Protein AF-A0A2D8R874-F1 (afdb_monomer_lite)

Foldseek 3Di:
DWAWAAPVPQWIFIADDPVLLVVLLLLLVVCLVCVVVFPCVVVVQDSVLSVVLNVQSVVDDDHSRIGGPVCLVVSLVSLVRSLPDDRPVDDNVSSVVSNVVSVPYDPCVRPPDD

pLDDT: mean 93.78, std 6.45, range [53.34, 98.25]

Structure (mmCIF, N/CA/C/O backbone):
data_AF-A0A2D8R874-F1
#
_entry.id   AF-A0A2D8R874-F1
#
loop_
_atom_site.group_PDB
_atom_site.id
_atom_site.type_symbol
_atom_site.label_atom_id
_atom_site.label_alt_id
_atom_site.label_comp_id
_atom_site.label_asym_id
_atom_site.label_entity_id
_atom_site.label_seq_id
_atom_site.pdbx_PDB_ins_code
_atom_site.Cartn_x
_atom_site.Cartn_y
_atom_site.Cartn_z
_atom_site.occupancy
_atom_site.B_iso_or_equiv
_atom_site.auth_seq_id
_atom_site.auth_comp_id
_atom_site.auth_asym_id
_atom_site.auth_atom_id
_atom_site.pdbx_PDB_model_num
ATOM 1 N N . MET A 1 1 ? 11.877 6.453 5.903 1.00 88.75 1 MET A N 1
ATOM 2 C CA . MET A 1 1 ? 11.870 7.182 4.615 1.00 88.75 1 MET A CA 1
ATOM 3 C C . MET A 1 1 ? 11.749 6.127 3.552 1.00 88.75 1 MET A C 1
ATOM 5 O O . MET A 1 1 ? 12.711 5.406 3.344 1.00 88.75 1 MET A O 1
ATOM 9 N N . ILE A 1 2 ? 10.563 6.001 2.976 1.00 96.94 2 ILE A N 1
ATOM 10 C CA . ILE A 1 2 ? 10.233 4.983 1.994 1.00 96.94 2 ILE A CA 1
ATOM 11 C C . ILE A 1 2 ? 10.822 5.406 0.648 1.00 96.94 2 ILE A C 1
ATOM 13 O O . ILE A 1 2 ? 10.588 6.529 0.193 1.00 96.94 2 ILE A O 1
ATOM 17 N N . SER A 1 3 ? 11.578 4.517 0.017 1.00 96.25 3 SER A N 1
ATOM 18 C CA . SER A 1 3 ? 12.146 4.715 -1.316 1.00 96.25 3 SER A CA 1
ATOM 19 C C . SER A 1 3 ? 12.086 3.441 -2.140 1.00 96.25 3 SER A C 1
ATOM 21 O O . SER A 1 3 ? 11.975 2.349 -1.595 1.00 96.25 3 SER A O 1
ATOM 23 N N . PHE A 1 4 ? 12.167 3.605 -3.458 1.00 96.44 4 PHE A N 1
ATOM 24 C CA . PHE A 1 4 ? 12.184 2.506 -4.410 1.00 96.44 4 PHE A CA 1
ATOM 25 C C . PHE A 1 4 ? 13.392 2.642 -5.328 1.00 96.44 4 PHE A C 1
ATOM 27 O O . PHE A 1 4 ? 13.688 3.746 -5.796 1.00 96.44 4 PHE A O 1
ATOM 34 N N . GLU A 1 5 ? 14.042 1.520 -5.607 1.00 95.12 5 GLU A N 1
ATOM 35 C CA . GLU A 1 5 ? 15.089 1.390 -6.617 1.00 95.12 5 GLU A CA 1
ATOM 36 C C . GLU A 1 5 ? 14.670 0.336 -7.642 1.00 95.12 5 GLU A C 1
ATOM 38 O O . GLU A 1 5 ? 14.266 -0.762 -7.274 1.00 95.12 5 GLU A O 1
ATOM 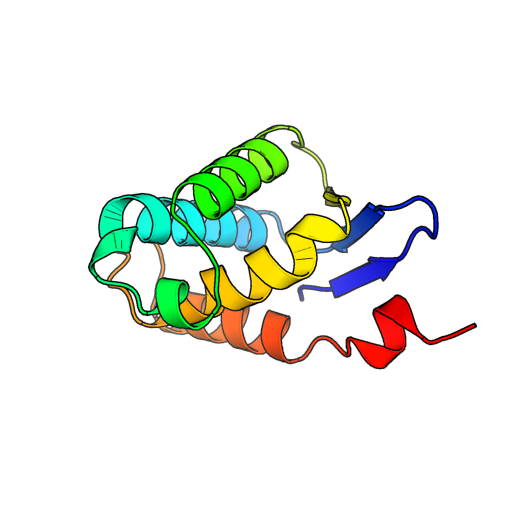43 N N . ASN A 1 6 ? 14.724 0.671 -8.932 1.00 94.12 6 ASN A N 1
ATOM 44 C CA . ASN A 1 6 ? 14.393 -0.275 -9.993 1.00 94.12 6 ASN A CA 1
ATOM 45 C C . ASN A 1 6 ? 15.600 -1.175 -10.278 1.00 94.12 6 ASN A C 1
ATOM 47 O O . ASN A 1 6 ? 16.654 -0.677 -10.668 1.00 94.12 6 ASN A O 1
ATOM 51 N N . GLN A 1 7 ? 15.434 -2.487 -10.109 1.00 91.69 7 GLN A N 1
ATOM 52 C CA . GLN A 1 7 ? 16.504 -3.471 -10.309 1.00 91.69 7 GLN A CA 1
ATOM 53 C C . GLN A 1 7 ? 16.700 -3.859 -11.789 1.00 91.69 7 GLN A C 1
ATOM 55 O O . GLN A 1 7 ? 17.631 -4.582 -12.142 1.00 91.69 7 GLN A O 1
ATOM 60 N N . HIS A 1 8 ? 15.847 -3.349 -12.683 1.00 86.69 8 HIS A N 1
ATOM 61 C CA . HIS A 1 8 ? 15.817 -3.614 -14.123 1.00 86.69 8 HIS A CA 1
ATOM 62 C C . HIS A 1 8 ? 15.612 -5.092 -14.497 1.00 86.69 8 HIS A C 1
ATOM 64 O O . HIS A 1 8 ? 15.946 -5.517 -15.607 1.00 86.69 8 HIS A O 1
ATOM 70 N N . ASP A 1 9 ? 15.022 -5.868 -13.591 1.00 90.25 9 ASP A N 1
ATOM 71 C CA . ASP A 1 9 ? 14.702 -7.291 -13.738 1.00 90.25 9 ASP A CA 1
ATOM 72 C C . ASP A 1 9 ? 13.198 -7.591 -13.567 1.00 90.25 9 ASP A C 1
ATOM 74 O O . ASP A 1 9 ? 12.789 -8.753 -13.542 1.00 90.25 9 ASP A O 1
ATOM 78 N N . GLY A 1 10 ? 12.369 -6.543 -13.504 1.00 92.31 10 GLY A N 1
ATOM 79 C CA . GLY A 1 10 ? 10.933 -6.630 -13.234 1.00 92.31 10 GLY A CA 1
ATOM 80 C C . GLY A 1 10 ? 10.561 -6.423 -11.764 1.00 92.31 10 GLY A C 1
ATOM 81 O O . GLY A 1 10 ? 9.374 -6.506 -11.438 1.00 92.31 10 GLY A O 1
ATOM 82 N N . PHE A 1 11 ? 11.534 -6.118 -10.900 1.00 94.31 11 PHE A N 1
ATOM 83 C CA . PHE A 1 11 ? 11.323 -5.799 -9.492 1.00 94.31 11 PHE A CA 1
ATOM 84 C C . PHE A 1 11 ? 11.800 -4.389 -9.123 1.00 94.31 11 PHE A C 1
ATOM 86 O O . PHE A 1 11 ? 12.689 -3.796 -9.742 1.00 94.31 11 PHE A O 1
ATOM 93 N N . LEU A 1 12 ? 11.187 -3.863 -8.066 1.00 95.56 12 LEU A N 1
ATOM 94 C CA . LEU A 1 12 ? 11.593 -2.653 -7.373 1.00 95.56 12 LEU A CA 1
ATOM 95 C C . LEU A 1 12 ? 11.959 -3.009 -5.937 1.00 95.56 12 LEU A C 1
ATOM 97 O O . LEU A 1 12 ? 11.132 -3.558 -5.213 1.00 95.56 12 LEU A O 1
ATOM 101 N N . ASP A 1 13 ? 13.147 -2.622 -5.502 1.00 95.69 13 ASP A N 1
ATOM 102 C CA . ASP A 1 13 ? 13.543 -2.756 -4.107 1.00 95.69 13 ASP A CA 1
ATOM 103 C C . ASP A 1 13 ? 12.931 -1.613 -3.300 1.00 95.69 13 ASP A C 1
ATOM 105 O O . ASP A 1 13 ? 13.295 -0.446 -3.465 1.00 95.69 13 ASP A O 1
ATOM 109 N N . MET A 1 14 ? 11.976 -1.951 -2.437 1.00 96.56 14 MET A N 1
ATOM 110 C CA . MET A 1 14 ? 11.361 -1.042 -1.481 1.00 96.56 14 MET A CA 1
ATOM 111 C C . MET A 1 14 ? 12.193 -0.998 -0.198 1.00 96.56 14 MET A C 1
ATOM 113 O O . MET A 1 14 ? 12.181 -1.936 0.603 1.00 96.56 14 MET A O 1
ATOM 117 N N . ASP A 1 15 ? 12.872 0.122 0.032 1.00 96.69 15 ASP A N 1
ATOM 118 C CA . ASP A 1 15 ? 13.553 0.408 1.294 1.00 96.69 15 ASP A CA 1
ATOM 119 C C . ASP A 1 15 ? 12.635 1.235 2.205 1.00 96.69 15 ASP A C 1
ATOM 121 O O . ASP A 1 15 ? 12.062 2.247 1.793 1.00 96.69 15 ASP A O 1
ATOM 125 N N . CYS A 1 16 ? 12.458 0.780 3.442 1.00 96.56 16 CYS A N 1
ATOM 126 C CA . CYS A 1 16 ? 11.685 1.444 4.486 1.00 96.56 16 CYS A CA 1
ATOM 127 C C . CYS A 1 16 ? 12.081 0.890 5.862 1.00 96.56 16 CYS A C 1
ATOM 129 O O . CYS A 1 16 ? 12.861 -0.048 5.979 1.00 96.56 16 CYS A O 1
ATOM 131 N N . THR A 1 17 ? 11.556 1.465 6.940 1.00 96.25 17 THR A N 1
ATOM 132 C CA . THR A 1 17 ? 11.705 0.877 8.282 1.00 96.25 17 THR A CA 1
ATOM 133 C C . THR A 1 17 ? 10.725 -0.282 8.487 1.00 96.25 17 THR A C 1
ATOM 135 O O . THR A 1 17 ? 9.637 -0.279 7.915 1.00 96.25 17 THR A O 1
ATOM 138 N N . GLN A 1 18 ? 11.048 -1.226 9.381 1.00 94.44 18 GLN A N 1
ATOM 139 C CA . GLN A 1 18 ? 10.126 -2.317 9.736 1.00 94.44 18 GLN A CA 1
ATOM 140 C C . GLN A 1 18 ? 8.756 -1.793 10.198 1.00 94.44 18 GLN A C 1
ATOM 142 O O . GLN A 1 18 ? 7.724 -2.316 9.799 1.00 94.44 18 GLN A O 1
ATOM 147 N N . GLU A 1 19 ? 8.735 -0.715 10.985 1.00 94.94 19 GLU A N 1
ATOM 148 C CA . GLU A 1 19 ? 7.485 -0.097 11.435 1.00 94.94 19 GLU A CA 1
ATOM 149 C C . GLU A 1 19 ? 6.668 0.513 10.282 1.00 94.94 19 GLU A C 1
ATOM 151 O O . GLU A 1 19 ? 5.440 0.475 10.315 1.00 94.94 19 GLU A O 1
ATOM 156 N N . GLU A 1 20 ? 7.324 1.104 9.273 1.00 97.00 20 GLU A N 1
ATOM 157 C CA . GLU A 1 20 ? 6.647 1.592 8.060 1.00 97.00 20 GLU A CA 1
ATOM 158 C C . GLU A 1 20 ? 6.069 0.416 7.265 1.00 97.00 20 GLU A C 1
ATOM 160 O O . GLU A 1 20 ? 4.926 0.489 6.817 1.00 97.00 20 GLU A O 1
ATOM 165 N N . PHE A 1 21 ? 6.820 -0.680 7.142 1.00 96.62 21 PHE A N 1
ATOM 166 C CA . PHE A 1 21 ? 6.367 -1.878 6.444 1.00 96.62 21 PHE A CA 1
ATOM 167 C C . PHE A 1 21 ? 5.164 -2.542 7.127 1.00 96.62 21 PHE A C 1
ATOM 169 O O . PHE A 1 21 ? 4.156 -2.825 6.475 1.00 96.62 21 PHE A O 1
ATOM 176 N N . ASP A 1 22 ? 5.224 -2.727 8.445 1.00 95.50 22 ASP A N 1
ATOM 177 C CA . ASP A 1 22 ? 4.121 -3.295 9.224 1.00 95.50 22 ASP A CA 1
ATOM 178 C C . ASP A 1 22 ? 2.865 -2.417 9.116 1.00 95.50 22 ASP A C 1
ATOM 180 O O . ASP A 1 22 ? 1.759 -2.922 8.907 1.00 95.50 22 ASP A O 1
ATOM 184 N N . ALA A 1 23 ? 3.033 -1.091 9.170 1.00 97.25 23 ALA A N 1
ATOM 185 C CA . ALA A 1 23 ? 1.941 -0.144 8.976 1.00 97.25 23 ALA A CA 1
ATOM 186 C C . ALA A 1 23 ? 1.335 -0.234 7.564 1.00 97.25 23 ALA A C 1
ATOM 188 O O . ALA A 1 23 ? 0.113 -0.253 7.432 1.00 97.25 23 ALA A O 1
ATOM 189 N N . ILE A 1 24 ? 2.155 -0.350 6.514 1.00 97.56 24 ILE A N 1
ATOM 190 C CA . ILE A 1 24 ? 1.693 -0.543 5.129 1.00 97.56 24 ILE A CA 1
ATOM 191 C C . ILE A 1 24 ? 0.844 -1.812 5.009 1.00 97.56 24 ILE A C 1
ATOM 193 O O . ILE A 1 24 ? -0.244 -1.770 4.434 1.00 97.56 24 ILE A O 1
ATOM 197 N N . LYS A 1 25 ? 1.286 -2.927 5.601 1.00 97.06 25 LYS A N 1
ATOM 198 C CA . LYS A 1 25 ? 0.537 -4.193 5.576 1.00 97.06 25 LYS A CA 1
ATOM 199 C C . LYS A 1 25 ? -0.816 -4.078 6.272 1.00 97.06 25 LYS A C 1
ATOM 201 O O . LYS A 1 25 ? -1.821 -4.528 5.725 1.00 97.06 25 LYS A O 1
ATOM 206 N N . ILE A 1 26 ? -0.855 -3.442 7.442 1.00 97.75 26 ILE A N 1
ATOM 207 C CA . ILE A 1 26 ? -2.108 -3.172 8.158 1.00 97.75 26 ILE A CA 1
ATOM 208 C C . ILE A 1 26 ? -3.020 -2.276 7.304 1.00 97.75 26 ILE A C 1
ATOM 210 O O . ILE A 1 26 ? -4.189 -2.598 7.115 1.00 97.75 26 ILE A O 1
ATOM 214 N N . MET A 1 27 ? -2.495 -1.194 6.718 1.00 98.25 27 MET A N 1
ATOM 215 C CA . MET A 1 27 ? -3.265 -0.289 5.853 1.00 98.25 27 MET A CA 1
ATOM 216 C C . MET A 1 27 ? -3.911 -1.016 4.667 1.00 98.25 27 MET A C 1
ATOM 218 O O . MET A 1 27 ? -5.101 -0.829 4.413 1.00 98.25 27 MET A O 1
ATOM 222 N N . ILE A 1 28 ? -3.159 -1.881 3.983 1.00 97.94 28 ILE A N 1
ATOM 223 C CA . ILE A 1 28 ? -3.660 -2.683 2.858 1.00 97.94 28 ILE A CA 1
ATOM 224 C C . ILE A 1 28 ? -4.721 -3.687 3.325 1.00 97.94 28 ILE A C 1
ATOM 226 O O . ILE A 1 28 ? -5.763 -3.808 2.683 1.00 97.94 28 ILE A O 1
ATOM 230 N N . SER A 1 29 ? -4.509 -4.356 4.464 1.00 97.56 29 SER A N 1
ATOM 231 C CA . SER A 1 29 ? -5.496 -5.284 5.033 1.00 97.56 29 SER A CA 1
ATOM 232 C C . SER A 1 29 ? -6.823 -4.585 5.339 1.00 97.56 29 SER A C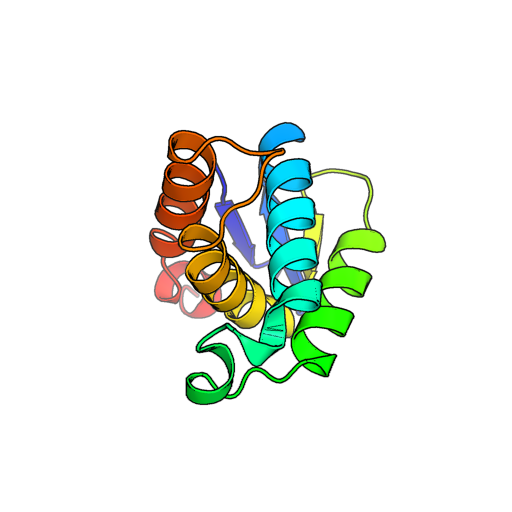 1
ATOM 234 O O . SER A 1 29 ? -7.885 -5.095 4.996 1.00 97.56 29 SER A O 1
ATOM 236 N N . HIS A 1 30 ? -6.781 -3.381 5.917 1.00 97.81 30 HIS A N 1
ATOM 237 C CA . HIS A 1 30 ? -7.994 -2.609 6.194 1.00 97.81 30 HIS A CA 1
ATOM 238 C C . HIS A 1 30 ? -8.712 -2.162 4.922 1.00 97.81 30 HIS A C 1
ATOM 240 O O . HIS A 1 30 ? -9.945 -2.150 4.891 1.00 97.81 30 HIS A O 1
ATOM 246 N N . VAL A 1 31 ? -7.963 -1.806 3.877 1.00 97.88 31 VAL A N 1
ATOM 247 C CA . VAL A 1 31 ? -8.543 -1.526 2.562 1.00 97.88 31 VAL A CA 1
ATOM 248 C C . VAL A 1 31 ? -9.217 -2.765 1.992 1.00 97.88 31 VAL A C 1
ATOM 250 O O . VAL A 1 31 ? -10.319 -2.648 1.474 1.00 97.88 31 VAL A O 1
ATOM 253 N N . LEU A 1 32 ? -8.606 -3.943 2.110 1.00 97.62 32 LEU A N 1
ATOM 254 C CA . LEU A 1 32 ? -9.207 -5.187 1.639 1.00 97.62 32 LEU A CA 1
ATOM 255 C C . LEU A 1 32 ? -10.528 -5.487 2.369 1.00 97.62 32 LEU A C 1
ATOM 257 O O . LEU A 1 32 ? -11.556 -5.724 1.727 1.00 97.62 32 LEU A O 1
ATOM 261 N N . ASP A 1 33 ? -10.528 -5.403 3.698 1.00 97.00 33 ASP A N 1
ATOM 262 C CA . ASP A 1 33 ? -11.715 -5.659 4.522 1.00 97.00 33 ASP A CA 1
ATOM 263 C C . ASP A 1 33 ? -12.842 -4.651 4.256 1.00 97.00 33 ASP A C 1
ATOM 265 O O . ASP A 1 33 ? -14.024 -4.995 4.300 1.00 97.00 33 ASP A O 1
ATOM 269 N N . ASN A 1 34 ? -12.484 -3.409 3.923 1.00 96.62 34 ASN A N 1
ATOM 270 C CA . ASN A 1 34 ? -13.423 -2.317 3.674 1.00 96.62 34 ASN A CA 1
ATOM 271 C C . ASN A 1 34 ? -13.489 -1.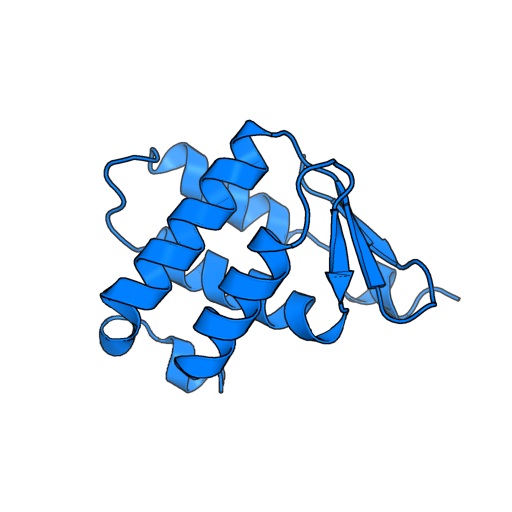917 2.197 1.00 96.62 34 ASN A C 1
ATOM 273 O O . ASN A 1 34 ? -13.902 -0.801 1.898 1.00 96.62 34 ASN A O 1
ATOM 277 N N . TYR A 1 35 ? -13.115 -2.807 1.272 1.00 96.81 35 TYR A N 1
ATOM 278 C CA . TYR A 1 35 ? -12.942 -2.466 -0.145 1.00 96.81 35 TYR A CA 1
ATOM 279 C C . TYR A 1 35 ? -14.183 -1.786 -0.745 1.00 96.81 35 TYR A C 1
ATOM 281 O O . TYR A 1 35 ? -14.061 -0.785 -1.447 1.00 96.81 35 TYR A O 1
ATOM 289 N N . ASP A 1 36 ? -15.385 -2.250 -0.393 1.00 94.69 36 ASP A N 1
ATOM 290 C CA . ASP A 1 36 ? -16.650 -1.697 -0.904 1.00 94.69 36 ASP A CA 1
ATOM 291 C C . ASP A 1 36 ? -16.944 -0.266 -0.400 1.00 94.69 36 ASP A C 1
ATOM 293 O O . ASP A 1 36 ? -17.842 0.400 -0.909 1.00 94.69 36 ASP A O 1
ATOM 297 N N . GLN A 1 37 ? -16.201 0.211 0.604 1.00 92.94 37 GLN A N 1
ATOM 298 C CA . GLN A 1 37 ? -16.262 1.576 1.139 1.00 92.94 37 GLN A CA 1
ATOM 299 C C . GLN A 1 37 ? -15.163 2.482 0.560 1.00 92.94 37 GLN A C 1
ATOM 301 O O . GLN A 1 37 ? -15.079 3.654 0.924 1.00 92.94 37 GLN A O 1
ATOM 306 N N . THR A 1 38 ? -14.308 1.948 -0.314 1.00 94.25 38 THR A N 1
ATOM 307 C CA . THR A 1 38 ? -13.227 2.692 -0.966 1.00 94.25 38 THR A CA 1
ATOM 308 C C . THR A 1 38 ? -13.626 3.191 -2.350 1.00 94.25 38 THR A C 1
ATOM 310 O O . THR A 1 38 ? -14.615 2.758 -2.939 1.00 94.25 38 THR A O 1
ATOM 313 N N . GLU A 1 39 ? -12.808 4.081 -2.908 1.00 91.88 39 GLU A N 1
ATOM 314 C CA . GLU A 1 39 ? -12.958 4.590 -4.276 1.00 91.88 39 GLU A CA 1
ATOM 315 C C . GLU A 1 39 ? -12.039 3.869 -5.284 1.00 91.88 39 GLU A C 1
ATOM 317 O O . GLU A 1 39 ? -11.900 4.302 -6.428 1.00 91.88 39 GLU A O 1
ATOM 322 N N . LEU A 1 40 ? -11.443 2.731 -4.896 1.00 94.62 40 LEU A N 1
ATOM 323 C CA . LEU A 1 40 ? -10.469 1.982 -5.705 1.00 94.62 40 LEU A CA 1
ATOM 324 C C . LEU A 1 40 ? -11.002 1.524 -7.064 1.00 94.62 40 LEU A C 1
ATOM 326 O O . LEU A 1 40 ? -10.254 1.481 -8.044 1.00 94.62 40 LEU A O 1
ATOM 330 N N . PHE A 1 41 ? -12.306 1.262 -7.147 1.00 90.69 41 PHE A N 1
ATOM 331 C CA . PHE A 1 41 ? -12.971 0.922 -8.399 1.00 90.69 41 PHE A CA 1
ATOM 332 C C . PHE A 1 41 ? -12.739 1.982 -9.491 1.00 90.69 41 PHE A C 1
ATOM 334 O O . PHE A 1 41 ? -12.513 1.629 -10.648 1.00 90.69 41 PHE A O 1
ATOM 341 N N . TYR A 1 42 ? -12.724 3.275 -9.141 1.00 91.56 42 TYR A N 1
ATOM 342 C CA . TYR A 1 42 ? -12.483 4.356 -10.108 1.00 91.56 42 TYR A CA 1
ATOM 343 C C . TYR A 1 42 ? -11.040 4.390 -10.629 1.00 91.56 42 TYR A C 1
ATOM 345 O O . TYR A 1 42 ? -10.784 4.967 -11.685 1.00 91.56 42 TYR A O 1
ATOM 353 N N . ALA A 1 43 ? -10.112 3.740 -9.927 1.00 93.19 43 ALA A N 1
ATOM 354 C CA . ALA A 1 43 ? -8.728 3.558 -10.344 1.00 93.19 43 ALA A CA 1
ATOM 355 C C . ALA A 1 43 ? -8.488 2.226 -11.084 1.00 93.19 43 ALA A C 1
ATOM 357 O O . ALA A 1 43 ? -7.340 1.875 -11.343 1.00 93.19 43 ALA A O 1
ATOM 358 N N . ASN A 1 44 ? -9.550 1.486 -11.439 1.00 95.12 44 ASN A N 1
ATOM 359 C CA . ASN A 1 44 ? -9.481 0.135 -12.011 1.00 95.12 44 ASN A CA 1
ATOM 360 C C . ASN A 1 44 ? -8.721 -0.874 -11.130 1.00 95.12 44 ASN A C 1
ATOM 362 O O . ASN A 1 44 ? -8.133 -1.818 -11.651 1.00 95.12 44 ASN A O 1
ATOM 366 N N . ILE A 1 45 ? -8.734 -0.675 -9.810 1.00 96.81 45 ILE A N 1
ATOM 367 C CA . ILE A 1 45 ? -8.212 -1.634 -8.836 1.00 96.81 45 ILE A CA 1
ATOM 368 C C . ILE A 1 45 ? -9.401 -2.398 -8.270 1.00 96.81 45 ILE A C 1
ATOM 370 O O . ILE A 1 45 ? -10.278 -1.792 -7.657 1.00 96.81 45 ILE A O 1
ATOM 374 N N . ASN A 1 46 ? -9.448 -3.708 -8.500 1.00 96.94 46 ASN A N 1
ATOM 375 C CA . ASN A 1 46 ? -10.487 -4.575 -7.960 1.00 96.94 46 ASN A CA 1
ATOM 376 C C . ASN A 1 46 ? -10.045 -5.232 -6.633 1.00 96.94 46 ASN A C 1
ATOM 378 O O . ASN A 1 46 ? -8.909 -5.077 -6.188 1.00 96.94 46 ASN A O 1
ATOM 382 N N . ARG A 1 47 ? -10.948 -5.974 -5.980 1.00 97.38 47 ARG A N 1
ATOM 383 C CA . ARG A 1 47 ? -10.648 -6.663 -4.712 1.00 97.38 47 ARG A CA 1
ATOM 384 C C . ARG A 1 47 ? -9.511 -7.688 -4.848 1.00 97.38 47 ARG A C 1
ATOM 386 O O . ARG A 1 47 ? -8.648 -7.736 -3.979 1.00 97.38 47 ARG A O 1
ATOM 393 N N . GLU A 1 48 ? -9.492 -8.461 -5.933 1.00 97.69 48 GLU A N 1
ATOM 394 C CA . GLU A 1 48 ? -8.450 -9.458 -6.226 1.00 97.69 48 GLU A CA 1
ATOM 395 C C . GLU A 1 48 ? -7.070 -8.795 -6.369 1.00 97.69 48 GLU A C 1
ATOM 397 O O . GLU A 1 48 ? -6.083 -9.308 -5.851 1.00 97.69 48 GLU A O 1
ATOM 402 N N . ASP A 1 49 ? -6.997 -7.595 -6.951 1.00 97.56 49 ASP A N 1
ATOM 403 C CA . ASP A 1 49 ? -5.746 -6.839 -7.050 1.00 97.56 49 ASP A CA 1
ATOM 404 C C . ASP A 1 49 ? -5.171 -6.464 -5.671 1.00 97.56 49 ASP A C 1
ATOM 406 O O . ASP A 1 49 ? -3.948 -6.471 -5.492 1.00 97.56 49 ASP A O 1
ATOM 410 N N . VAL A 1 50 ? -6.035 -6.146 -4.697 1.00 97.69 50 VAL A N 1
ATOM 411 C CA . VAL A 1 50 ? -5.638 -5.859 -3.305 1.00 97.69 50 VAL A CA 1
ATOM 412 C C . VAL A 1 50 ? -5.235 -7.145 -2.576 1.00 97.69 50 VAL A C 1
ATOM 414 O O . VAL A 1 50 ? -4.260 -7.152 -1.819 1.00 97.69 50 VAL A O 1
ATOM 417 N N . GLU A 1 51 ? -5.943 -8.250 -2.818 1.00 97.94 51 GLU A N 1
ATOM 418 C CA . GLU A 1 51 ? -5.578 -9.571 -2.290 1.00 97.94 51 GLU A CA 1
ATOM 419 C C . GLU A 1 51 ? -4.204 -10.020 -2.793 1.00 97.94 51 GLU A C 1
ATOM 421 O O . GLU A 1 51 ? -3.388 -10.504 -2.009 1.00 97.94 51 GLU A O 1
ATOM 426 N N . ASP A 1 52 ? -3.919 -9.837 -4.079 1.00 97.81 52 ASP A N 1
ATOM 427 C CA . ASP A 1 52 ? -2.638 -10.205 -4.674 1.00 97.81 52 ASP A CA 1
ATOM 428 C C . ASP A 1 52 ? -1.497 -9.328 -4.163 1.00 97.81 52 ASP A C 1
ATOM 430 O O . ASP A 1 52 ? -0.439 -9.854 -3.820 1.00 97.81 52 ASP A O 1
ATOM 434 N N . LEU A 1 53 ? -1.726 -8.020 -3.998 1.00 97.25 53 LEU A N 1
ATOM 435 C CA . LEU A 1 53 ? -0.765 -7.141 -3.329 1.00 97.25 53 LEU A CA 1
ATOM 436 C C . LEU A 1 53 ? -0.492 -7.598 -1.884 1.00 97.25 53 LEU A C 1
ATOM 438 O O . LEU A 1 53 ? 0.648 -7.584 -1.428 1.00 97.25 53 LEU A O 1
ATOM 442 N N . THR A 1 54 ? -1.524 -8.038 -1.160 1.00 96.88 54 THR A N 1
ATOM 443 C CA . THR A 1 54 ? -1.368 -8.559 0.208 1.00 96.88 54 THR A CA 1
ATOM 444 C C . THR A 1 54 ? -0.506 -9.824 0.229 1.00 96.88 54 THR A C 1
ATOM 446 O O . THR A 1 54 ? 0.356 -9.966 1.097 1.00 96.88 54 THR A O 1
ATOM 449 N N . LYS A 1 55 ? -0.716 -10.739 -0.729 1.00 96.56 55 LYS A N 1
ATOM 450 C CA . LYS A 1 55 ? 0.077 -11.973 -0.867 1.00 96.56 55 LYS A CA 1
ATOM 451 C C . LYS A 1 55 ? 1.531 -11.665 -1.215 1.00 96.56 55 LYS A C 1
ATOM 453 O O . LYS A 1 55 ? 2.415 -12.230 -0.580 1.00 96.56 55 LYS A O 1
ATOM 458 N N . GLU A 1 56 ? 1.766 -10.753 -2.155 1.00 95.62 56 GLU A N 1
ATOM 459 C CA . GLU A 1 56 ? 3.104 -10.303 -2.558 1.00 95.62 56 GLU A CA 1
ATOM 460 C C . GLU A 1 56 ? 3.913 -9.815 -1.348 1.00 95.62 56 GLU A C 1
ATOM 462 O O . GLU A 1 56 ? 4.984 -10.337 -1.045 1.00 95.62 56 GLU A O 1
ATOM 467 N N . LEU A 1 57 ? 3.356 -8.884 -0.565 1.00 94.44 57 LEU A N 1
ATOM 468 C CA . LEU A 1 57 ? 4.031 -8.347 0.622 1.00 94.44 57 LEU A CA 1
ATOM 469 C C . LEU A 1 57 ? 4.182 -9.374 1.758 1.00 94.44 57 LEU A C 1
ATOM 471 O O . LEU A 1 57 ? 4.928 -9.145 2.709 1.00 94.44 57 LEU A O 1
ATOM 475 N N . ALA A 1 58 ? 3.461 -10.495 1.713 1.00 92.75 58 ALA A N 1
ATOM 476 C CA . ALA A 1 58 ? 3.605 -11.577 2.681 1.00 92.75 58 ALA A CA 1
ATOM 477 C C . ALA A 1 58 ? 4.723 -12.569 2.316 1.00 92.75 58 ALA A C 1
ATOM 479 O O . ALA A 1 58 ? 5.167 -13.310 3.193 1.00 92.75 58 ALA A O 1
ATOM 480 N N . MET A 1 59 ? 5.183 -12.595 1.059 1.00 90.19 59 MET A N 1
ATOM 481 C CA . MET A 1 59 ? 6.245 -13.505 0.606 1.00 90.19 59 MET A CA 1
ATOM 482 C C . MET A 1 59 ? 7.628 -13.129 1.151 1.00 90.19 59 MET A C 1
ATOM 484 O O . MET A 1 59 ? 8.498 -13.995 1.271 1.00 90.19 59 MET A O 1
ATOM 488 N N . PHE A 1 60 ? 7.822 -11.867 1.528 1.00 83.62 60 PHE A N 1
ATOM 489 C CA . PHE A 1 60 ? 9.109 -11.329 1.954 1.00 83.62 60 PHE A CA 1
ATOM 490 C C . PHE A 1 60 ? 9.090 -10.940 3.436 1.00 83.62 60 PHE A C 1
ATOM 492 O O . PHE A 1 60 ? 8.089 -10.458 3.968 1.00 83.62 60 PHE A O 1
ATOM 499 N N . HIS A 1 61 ? 10.210 -11.193 4.111 1.00 78.31 61 HIS A N 1
ATOM 500 C CA . HIS A 1 61 ? 10.385 -10.966 5.550 1.00 78.31 61 HIS A CA 1
ATOM 501 C C . HIS A 1 61 ? 11.589 -10.079 5.882 1.00 78.31 61 HIS A C 1
ATOM 503 O O . HIS A 1 61 ? 11.720 -9.668 7.031 1.00 78.31 61 HIS A O 1
ATOM 509 N N . ASP A 1 62 ? 12.413 -9.760 4.881 1.00 85.38 62 ASP A N 1
ATOM 510 C CA . ASP A 1 62 ? 13.612 -8.941 5.016 1.00 85.38 62 ASP A CA 1
ATOM 511 C C . ASP A 1 62 ? 13.503 -7.684 4.141 1.00 85.38 62 ASP A C 1
ATOM 513 O O . ASP A 1 62 ? 12.784 -7.667 3.139 1.00 85.38 62 ASP A O 1
ATOM 517 N N . LEU A 1 63 ? 14.226 -6.636 4.543 1.00 87.94 63 LEU A N 1
ATOM 518 C CA . LEU A 1 63 ? 14.327 -5.358 3.839 1.00 87.94 63 LEU A CA 1
ATOM 519 C C . LEU A 1 63 ? 15.746 -5.178 3.258 1.00 87.94 63 LEU A C 1
ATOM 521 O O . LEU A 1 63 ? 16.711 -5.585 3.915 1.00 87.94 63 LEU A O 1
ATOM 525 N N . PRO A 1 64 ? 15.904 -4.535 2.084 1.00 90.19 64 PRO A N 1
ATOM 526 C CA . PRO A 1 64 ? 14.845 -3.989 1.231 1.00 90.19 64 PRO A CA 1
ATOM 527 C C . PRO A 1 64 ? 13.976 -5.093 0.614 1.00 90.19 64 PRO A C 1
ATOM 529 O O . PRO A 1 64 ? 14.451 -6.192 0.337 1.00 90.19 64 PRO A O 1
ATOM 532 N N . LEU A 1 65 ? 12.684 -4.805 0.461 1.00 93.44 65 LEU A N 1
ATOM 533 C CA . LEU A 1 65 ? 11.705 -5.775 -0.017 1.00 93.44 65 LEU A CA 1
ATOM 534 C C . LEU A 1 65 ? 11.607 -5.696 -1.543 1.00 93.44 65 LEU A C 1
ATOM 536 O O . LEU A 1 65 ? 11.237 -4.634 -2.047 1.00 93.44 65 LEU A O 1
ATOM 540 N N . PRO A 1 66 ? 11.872 -6.785 -2.281 1.00 94.81 66 PRO A N 1
ATOM 541 C CA . PRO A 1 66 ? 11.648 -6.801 -3.717 1.00 94.81 66 PRO A CA 1
ATOM 542 C C . PRO A 1 66 ? 10.142 -6.851 -3.987 1.00 94.81 66 PRO A C 1
ATOM 544 O O . PRO A 1 66 ? 9.437 -7.734 -3.506 1.00 94.81 66 PRO A O 1
ATOM 547 N N . LEU A 1 67 ? 9.641 -5.886 -4.747 1.00 95.50 67 LEU A N 1
ATOM 548 C CA . LEU A 1 67 ? 8.246 -5.777 -5.155 1.00 95.50 67 LEU A CA 1
ATOM 549 C C . LEU A 1 67 ? 8.169 -5.932 -6.671 1.00 95.50 67 LEU A C 1
ATOM 551 O O . LEU A 1 67 ? 8.802 -5.146 -7.377 1.00 95.50 67 LEU A O 1
ATOM 555 N N . GLU A 1 68 ? 7.384 -6.875 -7.203 1.00 95.12 68 GLU A N 1
ATOM 556 C CA . GLU A 1 68 ? 7.185 -6.910 -8.661 1.00 95.12 68 GLU A CA 1
ATOM 557 C C . GLU A 1 68 ? 6.634 -5.557 -9.156 1.00 95.12 68 GLU A C 1
ATOM 559 O O . GLU A 1 68 ? 5.662 -5.024 -8.609 1.00 95.12 68 GLU A O 1
ATOM 564 N N . GLU A 1 69 ? 7.198 -5.014 -10.239 1.00 93.69 69 GLU A N 1
ATOM 565 C CA . GLU A 1 69 ? 6.866 -3.678 -10.765 1.00 93.69 69 GLU A CA 1
ATOM 566 C C . GLU A 1 69 ? 5.357 -3.469 -10.976 1.00 93.69 69 GLU A C 1
ATOM 568 O O . GLU A 1 69 ? 4.825 -2.380 -10.746 1.00 93.69 69 GLU A O 1
ATOM 573 N N . LYS A 1 70 ? 4.637 -4.530 -11.366 1.00 92.00 70 LYS A N 1
ATOM 574 C CA . LYS A 1 70 ? 3.182 -4.502 -11.587 1.00 92.00 70 LYS A CA 1
ATOM 575 C C . LYS A 1 70 ? 2.384 -4.111 -10.333 1.00 92.00 70 LYS A C 1
ATOM 577 O O . LYS A 1 70 ? 1.270 -3.601 -10.457 1.00 92.00 70 LYS A O 1
ATOM 582 N N . TYR A 1 71 ? 2.931 -4.338 -9.137 1.00 96.06 71 TYR A N 1
ATOM 583 C CA . TYR A 1 71 ? 2.287 -4.015 -7.864 1.00 96.06 71 TYR A CA 1
ATOM 584 C C . TYR A 1 71 ? 2.569 -2.592 -7.385 1.00 96.06 71 TYR A C 1
ATOM 586 O O . TYR A 1 71 ? 1.839 -2.097 -6.529 1.00 96.06 71 TYR A O 1
ATOM 594 N N . PHE A 1 72 ? 3.555 -1.899 -7.955 1.00 95.75 72 PHE A N 1
ATOM 595 C CA . PHE A 1 72 ? 3.939 -0.557 -7.518 1.00 95.75 72 PHE A CA 1
ATOM 596 C C . PHE A 1 72 ? 2.771 0.436 -7.561 1.00 95.75 72 PHE A C 1
ATOM 598 O O . PHE A 1 72 ? 2.432 1.060 -6.557 1.00 95.75 72 PHE A O 1
ATOM 605 N N . PHE A 1 73 ? 2.087 0.535 -8.703 1.00 94.50 73 PHE A N 1
ATOM 606 C CA . PHE A 1 73 ? 0.930 1.424 -8.836 1.00 94.50 73 PHE A CA 1
ATOM 607 C C . PHE A 1 73 ? -0.220 1.027 -7.907 1.00 94.50 73 PHE A C 1
ATOM 609 O O . PHE A 1 73 ? -0.894 1.896 -7.357 1.00 94.50 73 PHE A O 1
ATOM 616 N N . ARG A 1 74 ? -0.421 -0.278 -7.690 1.00 96.25 74 ARG A N 1
ATOM 617 C CA . ARG A 1 74 ? -1.451 -0.787 -6.775 1.00 96.25 74 ARG A CA 1
ATOM 618 C C . ARG A 1 74 ? -1.155 -0.346 -5.348 1.00 96.25 74 ARG A C 1
ATOM 620 O O . ARG A 1 74 ? -2.049 0.164 -4.687 1.00 96.25 74 ARG A O 1
ATOM 627 N N . LEU A 1 75 ? 0.098 -0.463 -4.911 1.00 97.38 75 LEU A N 1
ATOM 628 C CA . LEU A 1 75 ? 0.544 0.001 -3.601 1.00 97.38 75 LEU A CA 1
ATOM 629 C C . LEU A 1 75 ? 0.255 1.494 -3.400 1.00 97.38 75 LEU A C 1
ATOM 631 O O . LEU A 1 75 ? -0.343 1.857 -2.390 1.00 97.38 75 LEU A O 1
ATOM 635 N N . LEU A 1 76 ? 0.618 2.350 -4.363 1.00 96.69 76 LEU A N 1
ATOM 636 C CA . LEU A 1 76 ? 0.382 3.796 -4.258 1.00 96.69 76 LEU A CA 1
ATOM 637 C C . LEU A 1 76 ? -1.104 4.131 -4.085 1.00 96.69 76 LEU A C 1
ATOM 639 O O . LEU A 1 76 ? -1.468 4.900 -3.197 1.00 96.69 76 LEU A O 1
ATOM 643 N N . VAL A 1 77 ? -1.961 3.547 -4.924 1.00 96.50 77 VAL A N 1
ATOM 644 C CA . VAL A 1 77 ? -3.402 3.838 -4.934 1.00 96.50 77 VAL A CA 1
ATOM 645 C C . VAL A 1 77 ? -4.097 3.245 -3.706 1.00 96.50 77 VAL A C 1
ATOM 647 O O . VAL A 1 77 ? -4.947 3.892 -3.098 1.00 96.50 7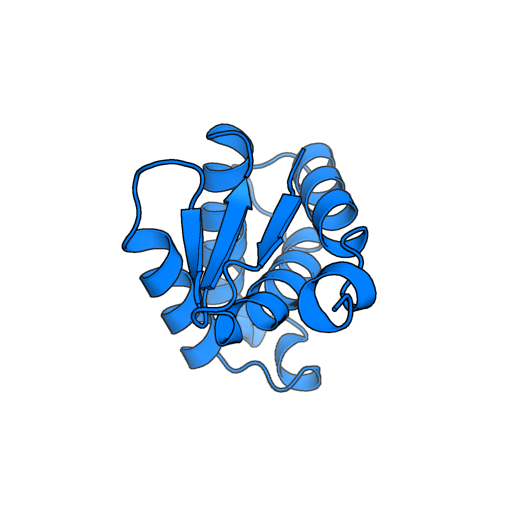7 VAL A O 1
ATOM 650 N N . VAL A 1 78 ? -3.720 2.031 -3.298 1.00 97.75 78 VAL A N 1
ATOM 651 C CA . VAL A 1 78 ? -4.272 1.383 -2.102 1.00 97.75 78 VAL A CA 1
ATOM 652 C C . VAL A 1 78 ? -3.913 2.167 -0.844 1.00 97.75 78 VAL A C 1
ATOM 654 O O . VAL A 1 78 ? -4.786 2.407 -0.012 1.00 97.75 78 VAL A O 1
ATOM 657 N N . ILE A 1 79 ? -2.665 2.619 -0.708 1.00 97.94 79 ILE A N 1
ATOM 658 C CA . ILE A 1 79 ? -2.260 3.426 0.447 1.00 97.94 79 ILE A CA 1
ATOM 659 C C . ILE A 1 79 ? -2.929 4.803 0.437 1.00 97.94 79 ILE A C 1
ATOM 661 O O . ILE A 1 79 ? -3.338 5.284 1.500 1.00 97.94 79 ILE A O 1
ATOM 665 N N . ASP A 1 80 ? -3.121 5.404 -0.737 1.00 96.00 80 ASP A N 1
ATOM 666 C CA . ASP A 1 80 ? -3.906 6.629 -0.836 1.00 96.00 80 ASP A CA 1
ATOM 667 C C . ASP A 1 80 ? -5.360 6.400 -0.399 1.00 96.00 80 ASP A C 1
ATOM 669 O O . ASP A 1 80 ? -5.891 7.166 0.393 1.00 96.00 80 ASP A O 1
ATOM 673 N N . SER A 1 81 ? -5.993 5.286 -0.761 1.00 95.00 81 SER A N 1
ATOM 674 C CA . SER A 1 81 ? -7.325 4.984 -0.227 1.00 95.00 81 SER A CA 1
ATOM 675 C C . SER A 1 81 ? -7.315 4.733 1.288 1.00 95.00 81 SER A C 1
ATOM 677 O O . SER A 1 81 ? -8.246 5.134 1.990 1.00 95.00 81 SER A O 1
ATOM 679 N N . ALA A 1 82 ? -6.284 4.066 1.807 1.00 95.44 82 ALA A N 1
ATOM 680 C CA . ALA A 1 82 ? -6.197 3.682 3.212 1.00 95.44 82 ALA A CA 1
ATOM 681 C C . ALA A 1 82 ? -6.079 4.883 4.160 1.00 95.44 82 ALA A C 1
ATOM 683 O O . ALA A 1 82 ? -6.548 4.813 5.298 1.00 95.44 82 ALA A O 1
ATOM 684 N N . HIS A 1 83 ? -5.465 5.992 3.726 1.00 88.75 83 HIS A N 1
ATOM 685 C CA . HIS A 1 83 ? -5.205 7.127 4.621 1.00 88.75 83 HIS A CA 1
ATOM 686 C C . HIS A 1 83 ? -6.490 7.784 5.156 1.00 88.75 83 HIS A C 1
ATOM 688 O O . HIS A 1 83 ? -6.449 8.419 6.212 1.00 88.75 83 HIS A O 1
ATOM 694 N N . SER A 1 84 ? -7.613 7.619 4.448 1.00 86.94 84 SER A N 1
ATOM 695 C CA . SER A 1 84 ? -8.935 8.135 4.829 1.00 86.94 84 SER A CA 1
ATOM 696 C C . SER A 1 84 ? -9.748 7.170 5.703 1.00 86.94 84 SER A C 1
ATOM 698 O O . SER A 1 84 ? -10.779 7.561 6.249 1.00 86.94 84 SER A O 1
ATOM 700 N N . LEU A 1 85 ? -9.299 5.921 5.864 1.00 93.00 85 LEU A N 1
ATOM 701 C CA . LEU A 1 85 ? -9.976 4.921 6.689 1.00 93.00 85 LEU A CA 1
ATOM 702 C C . LEU A 1 85 ? -9.628 5.086 8.173 1.00 93.00 85 LEU A C 1
ATOM 704 O O . LEU A 1 85 ? -8.518 5.485 8.540 1.00 93.00 85 LEU A O 1
ATOM 708 N N . LEU A 1 86 ? -10.568 4.714 9.046 1.00 93.94 86 LEU A N 1
ATOM 709 C CA . LEU A 1 86 ? -10.285 4.529 10.466 1.00 93.94 86 LEU A CA 1
ATOM 710 C C . LEU A 1 86 ? -9.552 3.195 10.658 1.00 93.94 86 LEU A C 1
ATOM 712 O O . LEU A 1 86 ? -10.117 2.134 10.410 1.00 93.94 86 LEU A O 1
ATOM 716 N N . ILE A 1 87 ? -8.303 3.269 11.116 1.00 96.19 87 ILE A N 1
ATOM 717 C CA . ILE A 1 87 ? -7.428 2.118 11.366 1.00 96.19 87 ILE A CA 1
ATOM 718 C C . ILE A 1 87 ? -6.930 2.263 12.808 1.00 96.19 87 ILE A C 1
ATOM 720 O O . ILE A 1 87 ? -6.025 3.063 13.043 1.00 96.19 87 ILE A O 1
ATOM 724 N N . PRO A 1 88 ? -7.566 1.598 13.789 1.00 95.31 88 PRO A N 1
ATOM 725 C CA . PRO A 1 88 ? -7.264 1.775 15.214 1.00 95.31 88 PRO A CA 1
ATOM 726 C C . PRO A 1 88 ? -5.795 1.545 15.602 1.00 95.31 88 PRO A C 1
ATOM 728 O O . PRO A 1 88 ? -5.315 2.120 16.576 1.00 95.31 88 PRO A O 1
ATOM 731 N N . GLU A 1 89 ? -5.089 0.711 14.846 1.00 97.00 89 GLU A N 1
ATOM 732 C CA . GLU A 1 89 ? -3.712 0.282 15.073 1.00 97.00 89 GLU A CA 1
ATOM 733 C C . GLU A 1 89 ? -2.678 1.341 14.666 1.00 97.00 89 GLU A C 1
ATOM 735 O O . GLU A 1 89 ? -1.529 1.275 15.105 1.00 97.00 89 GLU A O 1
ATOM 740 N N . ILE A 1 90 ? -3.057 2.317 13.830 1.00 96.69 90 ILE A N 1
ATOM 741 C CA . ILE A 1 90 ? -2.136 3.299 13.246 1.00 96.69 90 ILE A CA 1
ATOM 742 C C . ILE A 1 90 ? -2.683 4.712 13.441 1.00 96.69 90 ILE A C 1
ATOM 744 O O . ILE A 1 90 ? -3.809 5.021 13.055 1.00 96.69 90 ILE A O 1
ATOM 748 N N . SER A 1 91 ? -1.855 5.616 13.973 1.00 96.38 91 SER A N 1
ATOM 749 C CA . SER A 1 91 ? -2.247 7.020 14.114 1.00 96.38 91 SER A CA 1
ATOM 750 C C . SER A 1 91 ? -2.501 7.700 12.764 1.00 96.38 91 SER A C 1
ATOM 752 O O . SER A 1 91 ? -1.897 7.367 11.738 1.00 96.38 91 SER A O 1
ATOM 754 N N . ASP A 1 92 ? -3.363 8.717 12.765 1.00 95.94 92 ASP A N 1
ATOM 755 C CA . ASP A 1 92 ? -3.631 9.525 11.574 1.00 95.94 92 ASP A CA 1
ATOM 756 C C . ASP A 1 92 ? -2.369 10.216 11.049 1.00 95.94 92 ASP A C 1
ATOM 758 O O . ASP A 1 92 ? -2.176 10.295 9.835 1.00 95.94 92 ASP A O 1
ATOM 762 N N . GLU A 1 93 ? -1.481 10.680 11.934 1.00 96.00 93 GLU A N 1
ATOM 763 C CA . GLU A 1 93 ? -0.197 11.261 11.540 1.00 96.00 93 GLU A CA 1
ATOM 764 C C . GLU A 1 93 ? 0.675 10.244 10.802 1.00 96.00 93 GLU A C 1
ATOM 766 O O . GLU A 1 93 ? 1.271 10.584 9.781 1.00 96.00 93 GLU A O 1
ATOM 771 N N . ARG A 1 94 ? 0.723 8.993 11.277 1.00 96.56 94 ARG A N 1
ATOM 772 C CA . ARG A 1 94 ? 1.540 7.937 10.671 1.00 96.56 94 ARG A CA 1
ATOM 773 C C . ARG A 1 94 ? 1.001 7.528 9.302 1.00 96.56 94 ARG A C 1
ATOM 775 O O . ARG A 1 94 ? 1.789 7.437 8.365 1.00 96.56 94 ARG A O 1
ATOM 782 N N . LYS A 1 95 ? -0.321 7.371 9.153 1.00 97.00 95 LYS A N 1
ATOM 783 C CA . LYS A 1 95 ? -0.958 7.113 7.845 1.00 97.00 95 LYS A CA 1
ATOM 784 C C . LYS A 1 95 ? -0.678 8.239 6.848 1.00 97.00 95 LYS A C 1
ATOM 786 O O . LYS A 1 95 ? -0.300 7.974 5.709 1.00 97.00 95 LYS A O 1
ATOM 791 N N . LYS A 1 96 ? -0.839 9.499 7.276 1.00 96.94 96 LYS A N 1
ATOM 792 C CA . LYS A 1 96 ? -0.574 10.681 6.437 1.00 96.94 96 LYS A CA 1
ATOM 793 C C . LYS A 1 96 ? 0.888 10.774 6.033 1.00 96.94 96 LYS A C 1
ATOM 795 O O . LYS A 1 96 ? 1.172 11.118 4.890 1.00 96.94 96 LYS A O 1
ATOM 800 N N . ASP A 1 97 ? 1.804 10.483 6.950 1.00 97.69 97 ASP A N 1
ATOM 801 C CA . ASP A 1 97 ? 3.228 10.503 6.651 1.00 97.69 97 ASP A CA 1
ATOM 802 C C . ASP A 1 97 ? 3.608 9.413 5.641 1.00 97.69 97 ASP A C 1
ATOM 804 O O . ASP A 1 97 ? 4.226 9.738 4.631 1.00 97.69 97 ASP A O 1
ATOM 808 N N . ILE A 1 98 ? 3.157 8.168 5.834 1.00 98.25 98 ILE A N 1
ATOM 809 C CA . ILE A 1 98 ? 3.389 7.072 4.878 1.00 98.25 98 ILE A CA 1
ATOM 810 C C . ILE A 1 98 ? 2.818 7.420 3.499 1.00 98.25 98 ILE A C 1
ATOM 812 O O . ILE A 1 98 ? 3.544 7.333 2.507 1.00 98.25 98 ILE A O 1
ATOM 816 N N . ASN A 1 99 ? 1.559 7.878 3.423 1.00 98.06 99 ASN A N 1
ATOM 817 C CA . ASN A 1 99 ? 0.965 8.274 2.144 1.00 98.06 99 ASN A CA 1
ATOM 818 C C . ASN A 1 99 ? 1.787 9.389 1.481 1.00 98.06 99 ASN A C 1
ATOM 820 O O . ASN A 1 99 ? 2.178 9.269 0.327 1.00 98.06 99 ASN A O 1
ATOM 824 N N . ARG A 1 100 ? 2.145 10.443 2.226 1.00 97.75 100 ARG A N 1
ATOM 825 C CA . ARG A 1 100 ? 2.969 11.548 1.713 1.00 97.75 100 ARG A CA 1
ATOM 826 C C . ARG A 1 100 ? 4.309 11.066 1.155 1.00 97.75 100 ARG A C 1
ATOM 828 O O . ARG A 1 100 ? 4.739 11.572 0.124 1.00 97.75 100 ARG A O 1
ATOM 835 N N . GLN A 1 101 ? 4.980 10.142 1.841 1.00 97.88 101 GLN A N 1
ATOM 836 C CA . GLN A 1 101 ? 6.253 9.586 1.384 1.00 97.88 101 GLN A CA 1
ATOM 837 C C . GLN A 1 101 ? 6.085 8.814 0.067 1.00 97.88 101 GLN A C 1
ATOM 839 O O . GLN A 1 101 ? 6.848 9.048 -0.867 1.00 97.88 101 GLN A O 1
ATOM 844 N N . LEU A 1 102 ? 5.053 7.970 -0.041 1.00 97.19 102 LEU A N 1
ATOM 845 C CA . LEU A 1 102 ? 4.762 7.216 -1.263 1.00 97.19 102 LEU A CA 1
ATOM 846 C C . LEU A 1 102 ? 4.359 8.121 -2.439 1.00 97.19 102 LEU A C 1
ATOM 848 O O . LEU A 1 102 ? 4.885 7.969 -3.538 1.00 97.19 102 LEU A O 1
ATOM 852 N N . GLN A 1 103 ? 3.504 9.124 -2.212 1.00 95.50 103 GLN A N 1
ATOM 853 C CA . GLN A 1 103 ? 3.113 10.079 -3.260 1.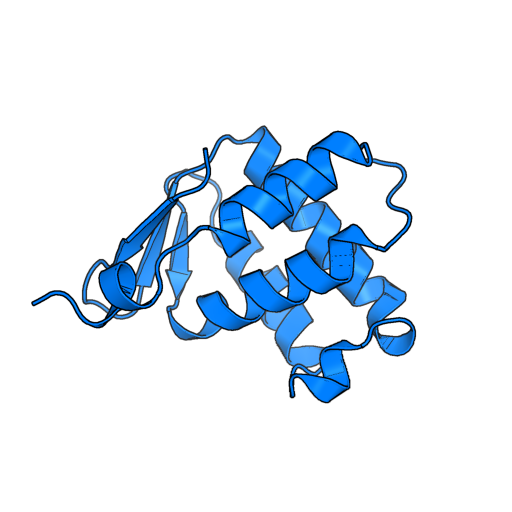00 95.50 103 GLN A CA 1
ATOM 854 C C . GLN A 1 103 ? 4.269 10.987 -3.717 1.00 95.50 103 GLN A C 1
ATOM 856 O O . GLN A 1 103 ? 4.196 11.601 -4.779 1.00 95.50 103 GLN A O 1
ATOM 861 N N . ALA A 1 104 ? 5.346 11.095 -2.931 1.00 95.75 104 ALA A N 1
ATOM 862 C CA . ALA A 1 104 ? 6.534 11.861 -3.301 1.00 95.75 104 ALA A CA 1
ATOM 863 C C . ALA A 1 104 ? 7.492 11.094 -4.233 1.00 95.75 104 ALA A C 1
ATOM 865 O O . ALA A 1 104 ? 8.462 11.682 -4.723 1.00 95.75 104 ALA A O 1
ATOM 866 N N . ILE A 1 105 ? 7.250 9.802 -4.484 1.00 94.88 105 ILE A N 1
ATOM 867 C CA . ILE A 1 105 ? 8.103 8.989 -5.352 1.00 94.88 105 ILE A CA 1
ATOM 868 C C . ILE A 1 105 ? 7.984 9.481 -6.795 1.00 94.88 105 ILE A C 1
ATOM 870 O O . ILE A 1 105 ? 6.907 9.556 -7.384 1.00 94.88 105 ILE A O 1
ATOM 874 N N . SER A 1 106 ? 9.128 9.802 -7.395 1.00 91.69 106 SER A N 1
ATOM 875 C CA . SER A 1 106 ? 9.188 10.233 -8.788 1.00 91.69 106 SER A CA 1
ATOM 876 C C . SER A 1 106 ? 9.154 9.020 -9.714 1.00 91.69 106 SER A C 1
ATOM 878 O O . SER A 1 106 ? 10.181 8.391 -9.958 1.00 91.69 106 SER A O 1
ATOM 880 N N . ILE A 1 107 ? 7.972 8.732 -10.260 1.00 89.56 107 ILE A N 1
ATOM 881 C CA . ILE A 1 107 ? 7.746 7.643 -11.225 1.00 89.56 107 ILE A CA 1
ATOM 882 C C . ILE A 1 107 ? 8.676 7.786 -12.434 1.00 89.56 107 ILE A C 1
ATOM 884 O O . ILE A 1 107 ? 9.272 6.806 -12.875 1.00 89.56 107 ILE A O 1
ATOM 888 N N . ASP A 1 108 ? 8.884 9.018 -12.913 1.00 87.69 108 ASP A N 1
ATOM 889 C CA . ASP A 1 108 ? 9.778 9.257 -14.045 1.00 87.69 108 ASP A CA 1
ATOM 890 C C . ASP A 1 108 ? 11.219 8.847 -13.759 1.00 87.69 108 ASP A C 1
ATOM 892 O O . ASP A 1 108 ? 11.882 8.260 -14.611 1.00 87.69 108 ASP A O 1
ATOM 896 N N . LYS A 1 109 ? 11.698 9.103 -12.538 1.00 86.62 109 LYS A N 1
ATOM 897 C CA . LYS A 1 109 ? 13.035 8.664 -12.139 1.00 86.62 109 LYS A CA 1
ATOM 898 C C . LYS A 1 109 ? 13.121 7.148 -11.983 1.00 86.62 109 LYS A C 1
ATOM 900 O O . LYS A 1 109 ? 14.170 6.569 -12.246 1.00 86.62 109 LYS A O 1
ATOM 905 N N . LEU A 1 110 ? 12.032 6.516 -11.560 1.00 87.19 110 LEU A N 1
ATOM 906 C CA . LEU A 1 110 ? 12.011 5.089 -11.266 1.00 87.19 110 LEU A CA 1
ATOM 907 C C . LEU A 1 110 ? 11.966 4.220 -12.531 1.00 87.19 110 LEU A C 1
ATOM 909 O O . LEU A 1 110 ? 12.536 3.136 -12.537 1.00 87.19 110 LEU A O 1
ATOM 913 N N . PHE A 1 111 ? 11.328 4.697 -13.606 1.00 86.81 111 PHE A N 1
ATOM 914 C CA . PHE A 1 111 ? 11.117 3.897 -14.822 1.00 86.81 111 PHE A CA 1
ATOM 915 C C . PHE A 1 111 ? 11.694 4.499 -16.111 1.00 86.81 111 PHE A C 1
ATOM 917 O O . PHE A 1 111 ? 11.849 3.774 -17.094 1.00 86.81 111 PHE A O 1
ATOM 924 N N . TYR A 1 112 ? 12.011 5.800 -16.152 1.00 76.06 112 TYR A N 1
ATOM 925 C CA . TYR A 1 112 ? 12.434 6.475 -17.390 1.00 76.06 112 TYR A CA 1
ATOM 926 C C . TYR A 1 112 ? 13.867 7.020 -17.372 1.00 76.06 112 TYR A C 1
ATOM 928 O O . TYR A 1 112 ? 14.333 7.497 -18.412 1.00 76.06 112 TYR A O 1
ATOM 936 N N . THR A 1 113 ? 14.603 6.915 -16.263 1.00 58.41 113 THR A N 1
ATOM 937 C CA . THR A 1 113 ? 16.039 7.237 -16.268 1.00 58.41 113 THR A CA 1
ATOM 938 C C . THR A 1 113 ? 16.839 6.055 -16.815 1.00 58.41 113 THR A C 1
ATOM 940 O O . THR A 1 113 ? 16.928 5.011 -16.179 1.00 58.41 113 THR A O 1
ATOM 943 N N . ARG A 1 114 ? 17.381 6.235 -18.024 1.00 53.34 114 ARG A N 1
ATOM 944 C CA . ARG A 1 114 ? 18.447 5.415 -18.616 1.00 53.34 114 ARG A CA 1
ATOM 945 C C . ARG A 1 114 ? 19.815 5.973 -18.256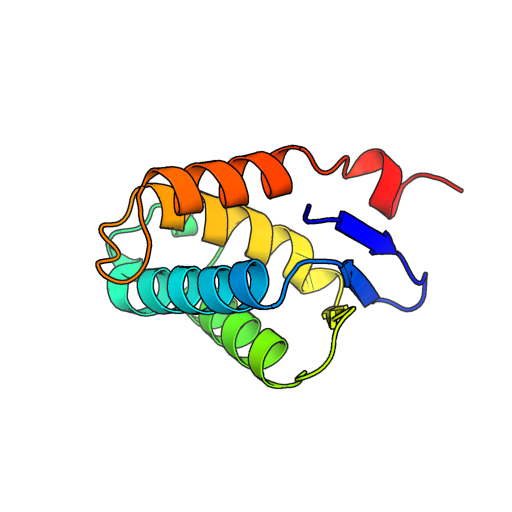 1.00 53.34 114 ARG A C 1
ATOM 947 O O . ARG A 1 114 ? 19.917 7.220 -18.175 1.00 53.34 114 ARG A O 1
#

Secondary structure (DSSP, 8-state):
--EEEE-SSSEEEEE--HHHHHHHHHHHHHHHHTGGGSSGGGGT--HHHHHHHHHHHHH--SSSEEEEHHHHHHHHHHHHHHTTS--TTS-HHHHHHHHHHHHT--HHHHHS--

Sequence (114 aa):
MISFENQHDGFLDMDCTQEEFDAIKIMISHVLDNYDQTELFYANINREDVEDLTKELAMFHDLPLPLEEKYFFRLLVVIDSAHSLLIPEISDERKKDINRQLQAISIDKLFYTR

Radius of gyration: 13.38 Å; chains: 1; bounding box: 35×25×34 Å